Protein AF-A0A0H3D4G1-F1 (afdb_monomer)

Sequence (174 aa):
MNVPGDPAVPSPGERLETLLAILLAGPGRRPAEEIVRQLTDLYGEGLTRIVGTLREHAPALVGAIAADDVVASLLALHDLHPLDAQARVRRALDRIRPQVGAVGYLGIDDGVVRLSLGASRGCSSAARTARATVEAAVRDAAPEVSGVEIVAEAVPALYQIGMGPPGAPEGRAS

Solvent-accessible surface area (backbone atoms only — not comparable to full-atom values): 10405 Å² total; per-residue (Å²): 137,84,78,84,76,71,83,74,78,73,50,75,65,60,50,49,52,54,53,46,55,57,31,58,75,46,92,44,27,67,63,49,55,48,50,51,50,54,50,52,53,56,51,39,57,52,48,51,52,54,51,48,53,31,56,75,77,40,51,70,53,57,59,57,52,51,68,39,68,70,50,28,39,56,27,41,65,58,78,63,40,94,60,55,61,69,59,34,33,50,57,37,51,64,70,43,30,90,81,57,47,57,69,45,84,74,50,74,56,97,45,28,39,34,30,32,43,48,81,68,94,57,62,76,66,57,55,52,50,35,49,52,53,50,50,49,42,38,45,59,45,29,64,73,46,80,45,74,44,75,43,75,56,77,72,76,78,76,80,78,80,73,80,74,79,83,80,80,84,79,88,77,88,132

InterPro domains:
  IPR001075 NIF system FeS cluster assembly, NifU, C-terminal [PF01106] (89-149)
  IPR034904 Fe-S cluster assembly domain superfamily [G3DSA:3.30.300.130] (83-158)
  IPR034904 Fe-S cluster assembly domain superfamily [SSF117916] (80-153)

Mean predicted aligned error: 11.64 Å

pLDDT: mean 82.03, std 16.95, range [34.34, 98.19]

Secondary structure (DSSP, 8-state):
--PPP--PPPPHHHHHHHHHHHHHTSTTHHHHHHHHHHHHHHHHHHHHHHHHHHHHH-HHHHHHHTTSHHHHHHHHHTT--SS-HHHHHHHHHHHHHHHH--EEEEEEETTEEEEEE---SS-HHHHHHHHHHHHHHHHHH-TT--EEEEEE-----------PPPPPPPP---

Foldseek 3Di:
DDDPDDPDDDDPVRVVVVVQVVCCVDPNNVVSVVVVVVVLVVVLVVVVVVLVVCCVPPVVVLVVQCVDLVSVQSCLSSVNRPDDLLVLLVVLCVVCCVPLPDKAFPDADPLETEIEREDDPDDPVSNVVSVVSSQVSSCSSHVSRPYYHYDYPPPPPPPPPDDDDDDDDDDDDD

Structure (mmCIF, N/CA/C/O backbone):
data_AF-A0A0H3D4G1-F1
#
_entry.id   AF-A0A0H3D4G1-F1
#
loop_
_atom_site.group_PDB
_atom_site.id
_atom_site.type_symbol
_atom_site.label_atom_id
_atom_site.label_alt_id
_atom_site.label_comp_id
_atom_site.label_asym_id
_atom_site.label_entity_id
_atom_site.label_seq_id
_atom_site.pdbx_PDB_ins_code
_atom_site.Cartn_x
_atom_site.Cartn_y
_atom_site.Cartn_z
_atom_site.occupancy
_atom_site.B_iso_or_equiv
_atom_site.auth_seq_id
_atom_site.auth_comp_id
_atom_site.auth_asym_id
_atom_site.auth_atom_id
_atom_site.pdbx_PDB_model_num
ATOM 1 N N . MET A 1 1 ? 29.678 21.927 16.656 1.00 34.34 1 MET A N 1
ATOM 2 C CA . MET A 1 1 ? 28.802 21.873 17.844 1.00 34.34 1 MET A CA 1
ATOM 3 C C . MET A 1 1 ? 27.710 20.861 17.561 1.00 34.34 1 MET A C 1
ATOM 5 O O . MET A 1 1 ? 26.913 21.105 16.669 1.00 34.34 1 MET A O 1
ATOM 9 N N . ASN A 1 2 ? 27.741 19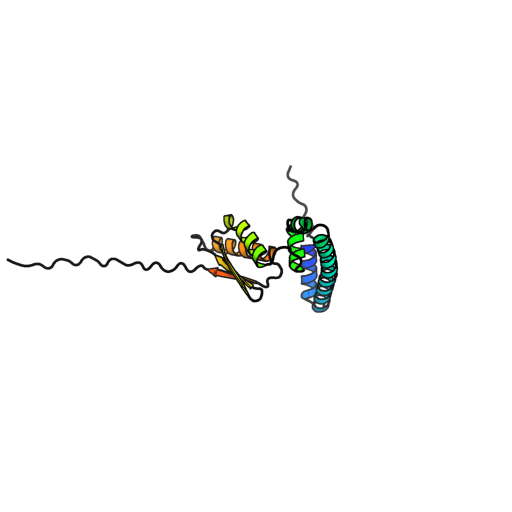.711 18.233 1.00 36.78 2 ASN A N 1
ATOM 10 C CA . ASN A 1 2 ? 26.682 18.705 18.171 1.00 36.78 2 ASN A CA 1
ATOM 11 C C . ASN A 1 2 ? 25.706 19.011 19.310 1.00 36.78 2 ASN A C 1
ATOM 13 O O . ASN A 1 2 ? 26.118 18.967 20.469 1.00 36.78 2 ASN A O 1
ATOM 17 N N . VAL A 1 3 ? 24.467 19.385 18.994 1.00 50.28 3 VAL A N 1
ATOM 18 C CA . VAL A 1 3 ? 23.409 19.496 20.004 1.00 50.28 3 VAL A CA 1
ATOM 19 C C . VAL A 1 3 ? 22.915 18.069 20.267 1.00 50.28 3 VAL A C 1
ATOM 21 O O . VAL A 1 3 ? 22.467 17.425 19.318 1.00 50.28 3 VAL A O 1
ATOM 24 N N . PRO A 1 4 ? 23.040 17.527 21.492 1.00 46.84 4 PRO A N 1
ATOM 25 C CA . PRO A 1 4 ? 22.468 16.226 21.820 1.00 46.84 4 PRO A CA 1
ATOM 26 C C . PRO A 1 4 ? 20.946 16.298 21.639 1.00 46.84 4 PRO A C 1
ATOM 28 O O . PRO A 1 4 ? 20.304 17.203 22.168 1.00 46.84 4 PRO A O 1
ATOM 31 N N . GLY A 1 5 ? 20.404 15.387 20.827 1.00 50.38 5 GLY A N 1
ATOM 32 C CA . GLY A 1 5 ? 18.999 15.375 20.432 1.00 50.38 5 GLY A CA 1
ATOM 33 C C . GLY A 1 5 ? 18.052 15.268 21.626 1.00 50.38 5 GLY A C 1
ATOM 34 O O . GLY A 1 5 ? 18.205 14.393 22.476 1.00 50.38 5 GLY A O 1
ATOM 35 N N . ASP A 1 6 ? 17.076 16.171 21.651 1.00 53.75 6 ASP A N 1
ATOM 36 C CA . ASP A 1 6 ? 15.806 16.066 22.375 1.00 53.75 6 ASP A CA 1
ATOM 37 C C . ASP A 1 6 ? 15.206 14.658 22.149 1.00 53.75 6 ASP A C 1
ATOM 39 O O . ASP A 1 6 ? 15.281 14.181 21.007 1.00 53.75 6 ASP A O 1
ATOM 43 N N . PRO A 1 7 ? 14.672 13.935 23.162 1.00 56.88 7 PRO A N 1
ATOM 44 C CA . PRO A 1 7 ? 13.981 12.667 22.922 1.00 56.88 7 PRO A CA 1
ATOM 45 C C . PRO A 1 7 ? 12.941 12.856 21.814 1.00 56.88 7 PRO A C 1
ATOM 47 O O . PRO A 1 7 ? 11.990 13.620 21.972 1.00 56.88 7 PRO A O 1
ATOM 50 N N . ALA A 1 8 ? 13.162 12.200 20.671 1.00 74.06 8 ALA A N 1
ATOM 51 C CA . ALA A 1 8 ? 12.385 12.427 19.461 1.00 74.06 8 ALA A CA 1
ATOM 52 C C . ALA A 1 8 ? 10.886 12.272 19.753 1.00 74.06 8 ALA A C 1
ATOM 54 O O . ALA A 1 8 ? 10.442 11.230 20.238 1.00 74.06 8 ALA A O 1
ATOM 55 N N . VAL A 1 9 ? 10.107 13.323 19.477 1.00 78.06 9 VAL A N 1
ATOM 56 C CA . VAL A 1 9 ? 8.645 13.258 19.548 1.00 78.06 9 VAL A CA 1
ATOM 57 C C . VAL A 1 9 ? 8.192 12.132 18.613 1.00 78.06 9 VAL A C 1
ATOM 59 O O . VAL A 1 9 ? 8.559 12.171 17.437 1.00 78.06 9 VAL A O 1
ATOM 62 N N . PRO A 1 10 ? 7.412 11.146 19.098 1.00 79.44 10 PRO A N 1
ATOM 63 C CA . PRO A 1 10 ? 6.996 10.022 18.272 1.00 79.44 10 PRO A CA 1
ATOM 64 C C . PRO A 1 10 ? 6.198 10.527 17.076 1.00 79.44 10 PRO A C 1
ATOM 66 O O . PRO A 1 10 ? 5.340 11.412 17.210 1.00 79.44 10 PRO A O 1
ATOM 69 N N . SER A 1 11 ? 6.481 9.944 15.918 1.00 87.19 11 SER A N 1
ATOM 70 C CA . SER A 1 11 ? 5.769 10.215 14.680 1.00 87.19 11 SER A CA 1
ATOM 71 C C . SER A 1 11 ? 4.265 9.939 14.840 1.00 87.19 11 SER A C 1
ATOM 73 O O . SER A 1 11 ? 3.844 9.186 15.730 1.00 87.19 11 SER A O 1
ATOM 75 N N . PRO A 1 12 ? 3.415 10.519 13.972 1.00 86.94 12 PRO A N 1
ATOM 76 C CA . PRO A 1 12 ? 1.988 10.214 13.976 1.00 86.94 12 PRO A CA 1
ATOM 77 C C . PRO A 1 12 ? 1.697 8.707 13.888 1.00 86.94 12 PRO A C 1
ATOM 79 O O . PRO A 1 12 ? 0.789 8.234 14.568 1.00 86.94 12 PRO A O 1
ATOM 82 N N . GLY A 1 13 ? 2.496 7.960 13.113 1.00 86.12 13 GLY A N 1
ATOM 83 C CA . GLY A 1 13 ? 2.387 6.505 12.976 1.00 86.12 13 GLY A CA 1
ATOM 84 C C . GLY A 1 13 ? 2.696 5.765 14.277 1.00 86.12 13 GLY A C 1
ATOM 85 O O . GLY A 1 13 ? 1.852 5.026 14.769 1.00 86.12 13 GLY A O 1
ATOM 86 N N . GLU A 1 14 ? 3.839 6.040 14.908 1.00 88.81 14 GLU A N 1
ATOM 87 C CA . GLU A 1 14 ? 4.225 5.401 16.181 1.00 88.81 14 GLU A CA 1
ATOM 88 C C . GLU A 1 14 ? 3.225 5.701 17.307 1.00 88.81 14 GLU A C 1
ATOM 90 O O . GLU A 1 14 ? 2.899 4.847 18.141 1.00 88.81 14 GLU A O 1
ATOM 95 N N . ARG A 1 15 ? 2.692 6.928 17.329 1.00 91.31 15 ARG A N 1
ATOM 96 C CA . ARG A 1 15 ? 1.640 7.309 18.275 1.00 91.31 15 ARG A CA 1
ATOM 97 C C . ARG A 1 15 ? 0.347 6.536 18.010 1.00 91.31 15 ARG A C 1
ATOM 99 O O . ARG A 1 15 ? -0.281 6.081 18.966 1.00 91.31 15 ARG A O 1
ATOM 106 N N . LEU A 1 16 ? -0.049 6.391 16.745 1.00 91.06 16 LEU A N 1
ATOM 107 C CA . LEU A 1 16 ? -1.225 5.616 16.354 1.00 91.06 16 LEU A CA 1
ATOM 108 C C . LEU A 1 16 ? -1.067 4.143 16.745 1.00 91.06 16 LEU A C 1
ATOM 110 O O . LEU A 1 16 ? -1.963 3.598 17.382 1.00 91.06 16 LEU A O 1
ATOM 114 N N . GLU A 1 17 ? 0.074 3.526 16.442 1.00 90.94 17 GLU A N 1
ATOM 115 C CA . GLU A 1 17 ? 0.378 2.139 16.816 1.00 90.94 17 GLU A CA 1
ATOM 116 C C . GLU A 1 17 ? 0.284 1.921 18.327 1.00 90.94 17 GLU A C 1
ATOM 118 O O . GLU A 1 17 ? -0.340 0.962 18.779 1.00 90.94 17 GLU A O 1
ATOM 123 N N . THR A 1 18 ? 0.830 2.847 19.119 1.00 93.31 18 THR A N 1
ATOM 124 C CA . THR A 1 18 ? 0.759 2.790 20.586 1.00 93.31 18 THR A CA 1
ATOM 125 C C . THR A 1 18 ? -0.690 2.823 21.078 1.00 93.31 18 THR A C 1
ATOM 127 O O . THR A 1 18 ? -1.088 2.015 21.919 1.00 93.31 18 THR A O 1
ATOM 130 N N . LEU A 1 19 ? -1.506 3.741 20.549 1.00 93.19 19 LEU A N 1
ATOM 131 C CA . LEU A 1 19 ? -2.919 3.856 20.921 1.00 93.19 19 LEU A CA 1
ATOM 132 C C . LEU A 1 19 ? -3.718 2.623 20.493 1.00 93.19 19 LEU A C 1
ATOM 134 O O . LEU A 1 19 ? -4.532 2.120 21.269 1.00 93.19 19 LEU A O 1
ATOM 138 N N . LEU A 1 20 ? -3.460 2.108 19.291 1.00 92.75 20 LEU A N 1
ATOM 139 C CA . LEU A 1 20 ? -4.079 0.881 18.804 1.00 92.75 20 LEU A CA 1
ATOM 140 C C . LEU A 1 20 ? -3.698 -0.307 19.685 1.00 92.75 20 LEU A C 1
ATOM 142 O O . LEU A 1 20 ? -4.587 -1.031 20.115 1.00 92.75 20 LEU A O 1
ATOM 146 N N . ALA A 1 21 ? -2.424 -0.474 20.043 1.00 93.31 21 ALA A N 1
ATOM 147 C CA . ALA A 1 21 ? -1.983 -1.554 20.923 1.00 93.31 21 ALA A CA 1
ATOM 148 C C . ALA A 1 21 ? -2.718 -1.533 22.276 1.00 93.31 21 ALA A C 1
ATOM 150 O O . ALA A 1 21 ? -3.180 -2.574 22.747 1.00 93.31 21 ALA A O 1
ATOM 151 N N . ILE A 1 22 ? -2.896 -0.346 22.867 1.00 93.94 22 ILE A N 1
ATOM 152 C CA . ILE A 1 22 ? -3.656 -0.168 24.113 1.00 93.94 22 ILE A CA 1
ATOM 153 C C . ILE A 1 22 ? -5.124 -0.576 23.927 1.00 93.94 22 ILE A C 1
ATOM 155 O O . ILE A 1 22 ? -5.672 -1.314 24.747 1.00 93.94 22 ILE A O 1
ATOM 159 N N . LEU A 1 23 ? -5.772 -0.110 22.856 1.00 93.56 23 LEU A N 1
ATOM 160 C CA . LEU A 1 23 ? -7.184 -0.397 22.595 1.00 93.56 23 LEU A CA 1
ATOM 161 C C . LEU A 1 23 ? -7.428 -1.881 22.296 1.00 93.56 23 LEU A C 1
ATOM 163 O O . LEU A 1 23 ? -8.392 -2.459 22.804 1.00 93.56 23 LEU A O 1
ATOM 167 N N . LEU A 1 24 ? -6.547 -2.500 21.507 1.00 92.12 24 LEU A N 1
ATOM 168 C CA . LEU A 1 24 ? -6.635 -3.899 21.088 1.00 92.12 24 LEU A CA 1
ATOM 169 C C . LEU A 1 24 ? -6.388 -4.880 22.243 1.00 92.12 24 LEU A C 1
ATOM 171 O O . LEU A 1 24 ? -6.915 -5.991 22.212 1.00 92.12 24 LEU A O 1
ATOM 175 N N . ALA A 1 25 ? -5.646 -4.474 23.278 1.00 94.31 25 ALA A N 1
ATOM 176 C CA . ALA A 1 25 ? -5.408 -5.279 24.478 1.00 94.31 25 ALA A CA 1
ATOM 177 C C . ALA A 1 25 ? -6.603 -5.321 25.455 1.00 94.31 25 ALA A C 1
ATOM 179 O O . ALA A 1 25 ? -6.572 -6.066 26.435 1.00 94.31 25 ALA A O 1
ATOM 180 N N . GLY A 1 26 ? -7.648 -4.521 25.221 1.00 91.69 26 GLY A N 1
ATOM 181 C CA . GLY A 1 26 ? -8.749 -4.326 26.163 1.00 91.69 26 GLY A CA 1
ATOM 182 C C . GLY A 1 26 ? -10.147 -4.433 25.541 1.00 91.69 26 GLY A C 1
ATOM 183 O O . GLY A 1 26 ? -10.319 -4.876 24.404 1.00 91.69 26 GLY A O 1
ATOM 184 N N . PRO A 1 27 ? -11.194 -3.993 26.267 1.00 92.31 27 PRO A N 1
ATOM 185 C CA . PRO A 1 27 ? -12.578 -4.031 25.780 1.00 92.31 27 PRO A CA 1
ATOM 186 C C . PRO A 1 27 ? -12.820 -3.119 24.562 1.00 92.31 27 PRO A C 1
ATOM 188 O O . PRO A 1 27 ? -13.826 -3.271 23.871 1.00 92.31 27 PRO A O 1
ATOM 191 N N . GLY A 1 28 ? -11.891 -2.196 24.283 1.00 92.19 28 GLY A N 1
ATOM 192 C CA . GLY A 1 28 ? -11.910 -1.296 23.130 1.00 92.19 28 GLY A CA 1
ATOM 193 C C . GLY A 1 28 ? -11.536 -1.949 21.797 1.00 92.19 28 GLY A C 1
ATOM 194 O O . GLY 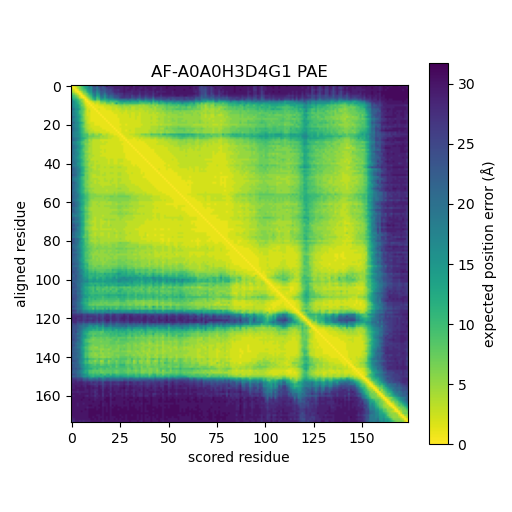A 1 28 ? -11.651 -1.281 20.774 1.00 92.19 28 GLY A O 1
ATOM 195 N N . ARG A 1 29 ? -11.148 -3.235 21.777 1.00 93.88 29 ARG A N 1
ATOM 196 C CA . ARG A 1 29 ? -10.686 -3.927 20.564 1.00 93.88 29 ARG A CA 1
ATOM 197 C C . ARG A 1 29 ? -11.672 -3.829 19.399 1.00 93.88 29 ARG A C 1
ATOM 199 O O . ARG A 1 29 ? -11.311 -3.337 18.338 1.00 93.88 29 ARG A O 1
ATOM 206 N N . ARG A 1 30 ? -12.921 -4.266 19.604 1.00 94.56 30 ARG A N 1
ATOM 207 C CA . ARG A 1 30 ? -13.941 -4.279 18.536 1.00 94.56 30 ARG A CA 1
ATOM 208 C C . ARG A 1 30 ? -14.259 -2.869 18.011 1.00 94.56 30 ARG A C 1
ATOM 210 O O . ARG A 1 30 ? -14.223 -2.688 16.800 1.00 94.56 30 ARG A O 1
ATOM 217 N N . PRO A 1 31 ? -14.532 -1.861 18.868 1.00 95.00 31 PRO A N 1
ATOM 218 C CA . PRO A 1 31 ? -14.704 -0.486 18.400 1.00 95.00 31 PRO A CA 1
ATOM 219 C C . PRO A 1 31 ? -13.486 0.074 17.659 1.00 95.00 31 PRO A C 1
ATOM 221 O O . PRO A 1 31 ? -13.661 0.774 16.670 1.00 95.00 31 PRO A O 1
ATOM 224 N N . ALA A 1 32 ? -12.266 -0.225 18.112 1.00 94.31 32 ALA A N 1
ATOM 225 C CA . ALA A 1 32 ? -11.051 0.251 17.456 1.00 94.31 32 ALA A CA 1
ATOM 226 C C . ALA A 1 32 ? -10.887 -0.351 16.054 1.00 94.31 32 ALA A C 1
ATOM 228 O O . ALA A 1 32 ? -10.642 0.390 15.107 1.00 94.31 32 ALA A O 1
ATOM 229 N N . GLU A 1 33 ? -11.084 -1.665 15.911 1.00 93.81 33 GLU A N 1
ATOM 230 C CA . GLU A 1 33 ? -11.077 -2.347 14.609 1.00 93.81 33 GLU A CA 1
ATOM 231 C C . GLU A 1 33 ? -12.146 -1.764 13.668 1.00 93.81 33 GLU A C 1
ATOM 233 O O . GLU A 1 33 ? -11.855 -1.489 12.505 1.00 93.81 33 GLU A O 1
ATOM 238 N N .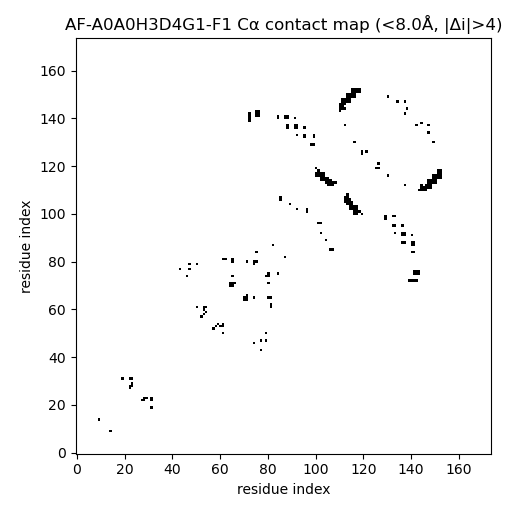 GLU A 1 34 ? -13.358 -1.503 14.176 1.00 95.88 34 GLU A N 1
ATOM 239 C CA . GLU A 1 34 ? -14.428 -0.873 13.395 1.00 95.88 34 GLU A CA 1
ATOM 240 C C . GLU A 1 34 ? -14.046 0.534 12.928 1.00 95.88 34 GLU A C 1
ATOM 242 O O . GLU A 1 34 ? -14.201 0.853 11.755 1.00 95.88 34 GLU A O 1
ATOM 247 N N . ILE A 1 35 ? -13.523 1.375 13.825 1.00 95.25 35 ILE A N 1
ATOM 248 C CA . ILE A 1 35 ? -13.120 2.746 13.492 1.00 95.25 35 ILE A CA 1
ATOM 249 C C . ILE A 1 35 ? -12.025 2.742 12.428 1.00 95.25 35 ILE A C 1
ATOM 251 O O . ILE A 1 35 ? -12.118 3.505 11.470 1.00 95.25 35 ILE A O 1
ATOM 255 N N . VAL A 1 36 ? -11.006 1.888 12.573 1.00 93.50 36 VAL A N 1
ATOM 256 C CA . VAL A 1 36 ? -9.931 1.775 11.579 1.00 93.50 36 VAL A CA 1
ATOM 257 C C . VAL A 1 36 ? -10.509 1.374 10.228 1.00 93.50 36 VAL A C 1
ATOM 259 O O . VAL A 1 36 ? -10.220 2.042 9.241 1.00 93.50 36 VAL A O 1
ATOM 262 N N . ARG A 1 37 ? -11.386 0.363 10.185 1.00 93.38 37 ARG A N 1
ATOM 263 C CA . ARG A 1 37 ? -12.044 -0.055 8.942 1.00 93.38 37 ARG A CA 1
ATOM 264 C C . ARG A 1 37 ? -12.831 1.089 8.299 1.00 93.38 37 ARG A C 1
ATOM 266 O O . ARG A 1 37 ? -12.599 1.391 7.137 1.00 93.38 37 ARG A O 1
ATOM 273 N N . GLN A 1 38 ? -13.688 1.772 9.059 1.00 96.88 38 GLN A N 1
ATOM 274 C CA . GLN A 1 38 ? -14.497 2.886 8.547 1.00 96.88 38 GLN A CA 1
ATOM 275 C C . GLN A 1 38 ? -13.637 4.047 8.032 1.00 96.88 38 GLN A C 1
ATOM 277 O O . GLN A 1 38 ? -13.958 4.646 7.009 1.00 96.88 38 GLN A O 1
ATOM 282 N N . LEU A 1 39 ? -12.541 4.376 8.722 1.00 94.56 39 LEU A N 1
ATOM 283 C CA . LEU A 1 39 ? -11.619 5.420 8.276 1.00 94.56 39 LEU A CA 1
ATOM 284 C C . LEU A 1 39 ? -10.897 5.016 6.989 1.00 94.56 39 LEU A C 1
ATOM 286 O O . LEU A 1 39 ? -10.823 5.823 6.064 1.00 94.56 39 LEU A O 1
ATOM 290 N N . THR A 1 40 ? -10.393 3.784 6.913 1.00 92.75 40 THR A N 1
ATOM 291 C CA . THR A 1 40 ? -9.744 3.264 5.705 1.00 92.75 40 THR A CA 1
ATOM 292 C C . THR A 1 40 ? -10.722 3.247 4.530 1.00 92.75 40 THR A C 1
ATOM 294 O O . THR A 1 40 ? -10.374 3.739 3.460 1.00 92.75 40 THR A O 1
ATOM 297 N N . ASP A 1 41 ? -11.960 2.795 4.725 1.00 94.00 41 ASP A N 1
ATOM 298 C CA . ASP A 1 41 ? -12.987 2.792 3.676 1.00 94.00 41 ASP A CA 1
ATOM 299 C C . ASP A 1 41 ? -13.306 4.219 3.199 1.00 94.00 41 ASP A C 1
ATOM 301 O O . ASP A 1 41 ? -13.274 4.501 1.998 1.00 94.00 41 ASP A O 1
ATOM 305 N N . LEU A 1 42 ? -13.529 5.150 4.134 1.00 95.62 42 LEU A N 1
ATOM 306 C CA . LEU A 1 42 ? -13.841 6.549 3.833 1.00 95.62 42 LEU A CA 1
ATOM 307 C C . LEU A 1 42 ? -12.722 7.233 3.035 1.00 95.62 42 LEU A C 1
ATOM 309 O O . LEU A 1 42 ? -12.979 7.897 2.025 1.00 95.62 42 LEU A O 1
ATOM 313 N N . TYR A 1 43 ? -11.470 7.092 3.477 1.00 93.81 43 TYR A N 1
ATOM 314 C CA . TYR A 1 43 ? -10.335 7.686 2.771 1.00 93.81 43 TYR A CA 1
ATOM 315 C C . TYR A 1 43 ? -10.062 6.987 1.438 1.00 93.81 43 TYR A C 1
ATOM 317 O O . TYR A 1 43 ? -9.748 7.669 0.461 1.00 93.81 43 TYR A O 1
ATOM 325 N N . GLY A 1 44 ? -10.253 5.668 1.363 1.00 94.88 44 GLY A N 1
ATOM 326 C CA . GLY A 1 44 ? -10.144 4.899 0.125 1.00 94.88 44 GLY A CA 1
ATOM 327 C C . GLY A 1 44 ? -11.130 5.370 -0.941 1.00 94.88 44 GLY A C 1
ATOM 328 O O . GLY A 1 44 ? -10.762 5.539 -2.106 1.00 94.88 44 GLY A O 1
ATOM 329 N N . GLU A 1 45 ? -12.362 5.685 -0.544 1.00 96.94 45 GLU A N 1
ATOM 330 C CA . GLU A 1 45 ? -13.382 6.239 -1.433 1.00 96.94 45 GLU A CA 1
ATOM 331 C C . GLU A 1 45 ? -12.972 7.613 -1.997 1.00 96.94 45 GLU A C 1
ATOM 333 O O . GLU A 1 45 ? -13.133 7.895 -3.189 1.00 96.94 45 GLU A O 1
ATOM 338 N N . GLY A 1 46 ? -12.402 8.476 -1.150 1.00 97.31 46 GLY A N 1
ATOM 339 C CA . GLY A 1 46 ? -11.870 9.778 -1.557 1.00 97.31 46 GLY A CA 1
ATOM 340 C C . GLY A 1 46 ? -10.676 9.655 -2.507 1.00 97.31 46 GLY A C 1
ATOM 341 O O . GLY A 1 46 ? -10.658 10.277 -3.572 1.00 97.31 46 GLY A O 1
ATOM 342 N N . LEU A 1 47 ? -9.705 8.809 -2.158 1.00 96.69 47 LEU A N 1
ATOM 343 C CA . LEU A 1 47 ? -8.516 8.545 -2.970 1.00 96.69 47 LEU A CA 1
ATOM 344 C C . LEU A 1 47 ? -8.878 7.963 -4.334 1.00 96.69 47 LEU A C 1
ATOM 346 O O . LEU A 1 47 ? -8.328 8.400 -5.343 1.00 96.69 47 LEU A O 1
ATOM 350 N N . THR A 1 48 ? -9.845 7.045 -4.385 1.00 97.44 48 THR A N 1
ATOM 351 C CA . THR A 1 48 ? -10.327 6.448 -5.637 1.00 97.44 48 THR A CA 1
ATOM 352 C C . THR A 1 48 ? -10.818 7.520 -6.601 1.00 97.44 48 THR A C 1
ATOM 354 O O . THR A 1 48 ? -10.451 7.509 -7.776 1.00 97.44 48 THR A O 1
ATOM 357 N N . ARG A 1 49 ? -11.590 8.496 -6.109 1.00 98.00 49 ARG A N 1
ATOM 358 C CA . ARG A 1 49 ? -12.067 9.618 -6.930 1.00 98.00 49 ARG A CA 1
ATOM 359 C C . ARG A 1 49 ? -10.932 10.526 -7.384 1.00 98.00 49 ARG A C 1
ATOM 361 O O . ARG A 1 49 ? -10.880 10.874 -8.557 1.00 98.00 49 ARG A O 1
ATOM 368 N N . ILE A 1 50 ? -10.013 10.885 -6.484 1.00 97.44 50 ILE A N 1
ATOM 369 C CA . ILE A 1 50 ? -8.855 11.730 -6.818 1.00 97.44 50 ILE A CA 1
ATOM 370 C C . ILE A 1 50 ? -8.017 11.069 -7.917 1.00 97.44 50 ILE A C 1
ATOM 372 O O . ILE A 1 50 ? -7.716 11.695 -8.933 1.00 97.44 50 ILE A O 1
ATOM 376 N N . VAL A 1 51 ? -7.669 9.794 -7.738 1.00 97.38 51 VAL A N 1
ATOM 377 C CA . VAL A 1 51 ? -6.873 9.030 -8.703 1.00 97.38 51 VAL A CA 1
ATOM 378 C C . VAL A 1 51 ? -7.641 8.819 -10.005 1.00 97.38 51 VAL A C 1
ATOM 380 O O . VAL A 1 51 ? -7.033 8.912 -11.065 1.00 97.38 51 VAL A O 1
ATOM 383 N N . GLY A 1 52 ? -8.956 8.590 -9.954 1.00 97.38 52 GLY A N 1
ATOM 384 C CA . GLY A 1 52 ? -9.820 8.533 -11.136 1.00 97.38 52 GLY A CA 1
ATOM 385 C C . GLY A 1 52 ? -9.719 9.805 -11.977 1.00 97.38 52 GLY A C 1
ATOM 386 O O . GLY A 1 52 ? -9.317 9.742 -13.137 1.00 97.38 52 GLY A O 1
ATOM 387 N N . THR A 1 53 ? -9.933 10.967 -11.358 1.00 98.19 53 THR A N 1
ATOM 388 C CA . THR A 1 53 ? -9.786 12.279 -12.008 1.00 98.19 53 THR A CA 1
ATOM 389 C C . THR A 1 53 ? -8.380 12.482 -12.586 1.00 98.19 53 THR A C 1
ATOM 391 O O . THR A 1 53 ? -8.227 12.986 -13.699 1.00 98.19 53 THR A O 1
ATOM 394 N N . LEU A 1 54 ? -7.329 12.075 -11.862 1.00 97.50 54 LEU A N 1
ATOM 395 C CA . LEU A 1 54 ? -5.951 12.157 -12.361 1.00 97.50 54 LEU A CA 1
ATOM 396 C C . LEU A 1 54 ? -5.712 11.227 -13.553 1.00 97.50 54 LEU A C 1
ATOM 398 O O . LEU A 1 54 ? -5.060 11.634 -14.509 1.00 97.50 54 LEU A O 1
ATOM 402 N N . ARG A 1 55 ? -6.233 9.998 -13.530 1.00 96.19 55 ARG A N 1
ATOM 403 C CA . ARG A 1 55 ? -6.124 9.057 -14.655 1.00 96.19 55 ARG A CA 1
ATOM 404 C C . ARG A 1 55 ? -6.811 9.607 -15.905 1.00 96.19 55 ARG A C 1
ATOM 406 O O . ARG A 1 55 ? -6.273 9.446 -16.995 1.00 96.19 55 ARG A O 1
ATOM 413 N N . GLU A 1 56 ? -7.948 10.277 -15.739 1.00 97.75 56 GLU A N 1
ATOM 414 C CA . GLU A 1 56 ? -8.718 10.869 -16.837 1.00 97.75 56 GLU A CA 1
ATOM 415 C C . GLU A 1 56 ? -8.046 12.110 -17.436 1.00 97.75 56 GLU A C 1
ATOM 417 O O . GLU A 1 56 ? -7.959 12.239 -18.656 1.00 97.75 56 GLU A O 1
ATOM 422 N N . HIS A 1 57 ? -7.549 13.023 -16.597 1.00 98.12 57 HIS A N 1
ATOM 423 C CA . HIS A 1 57 ? -7.101 14.342 -17.055 1.00 98.12 57 HIS A CA 1
ATOM 424 C C . HIS A 1 57 ? -5.580 14.535 -17.083 1.00 98.12 57 HIS A C 1
ATOM 426 O O . HIS A 1 57 ? -5.088 15.405 -17.801 1.00 98.12 57 HIS A O 1
ATOM 432 N N . ALA A 1 58 ? -4.819 13.759 -16.310 1.00 97.00 58 ALA A N 1
ATOM 433 C CA . ALA A 1 58 ? -3.373 13.918 -16.157 1.00 97.00 58 ALA A CA 1
ATOM 434 C C . ALA A 1 58 ? -2.667 12.580 -15.831 1.00 97.00 58 ALA A C 1
ATOM 436 O O . ALA A 1 58 ? -1.998 12.469 -14.799 1.00 97.00 58 ALA A O 1
ATOM 437 N N . PRO A 1 59 ? -2.761 11.551 -16.699 1.00 94.62 59 PRO A N 1
ATOM 438 C CA . PRO A 1 59 ? -2.302 10.192 -16.388 1.00 94.62 59 PRO A CA 1
ATOM 439 C C . PRO A 1 59 ? -0.812 10.106 -16.025 1.00 94.62 59 PRO A C 1
ATOM 441 O O . PRO A 1 59 ? -0.418 9.276 -15.207 1.00 94.62 59 PRO A O 1
ATOM 444 N N . ALA A 1 60 ? 0.022 10.999 -16.568 1.00 94.06 60 ALA A N 1
ATOM 445 C CA . ALA A 1 60 ? 1.441 11.081 -16.225 1.00 94.06 60 ALA A CA 1
ATOM 446 C C . ALA A 1 60 ? 1.689 11.420 -14.740 1.00 94.06 60 ALA A C 1
ATOM 448 O O . ALA A 1 60 ? 2.675 10.960 -14.163 1.00 94.06 60 ALA A O 1
ATOM 449 N N . LEU A 1 61 ? 0.790 12.178 -14.096 1.00 96.25 61 LEU A N 1
ATOM 450 C CA . LEU A 1 61 ? 0.928 12.540 -12.684 1.00 96.25 61 LEU A CA 1
ATOM 451 C C . LEU A 1 61 ? 0.704 11.352 -11.751 1.00 96.25 61 LEU A C 1
ATOM 453 O O . LEU A 1 61 ? 1.299 11.328 -10.681 1.00 96.25 61 LEU A O 1
ATOM 457 N N . VAL A 1 62 ? -0.074 10.343 -12.154 1.00 95.75 62 VAL A N 1
ATOM 458 C CA . VAL A 1 62 ? -0.288 9.133 -11.341 1.00 95.75 62 VAL A CA 1
ATOM 459 C C . VAL A 1 62 ? 1.037 8.403 -11.107 1.00 95.75 62 VAL A C 1
ATOM 461 O O . VAL A 1 62 ? 1.339 8.000 -9.988 1.00 95.75 62 VAL A O 1
ATOM 464 N N . GLY A 1 63 ? 1.864 8.285 -12.150 1.00 94.00 63 GLY A N 1
ATOM 465 C CA . GLY A 1 63 ? 3.208 7.720 -12.025 1.00 94.00 63 GLY A CA 1
ATOM 466 C C . GLY A 1 63 ? 4.153 8.602 -11.206 1.00 94.00 63 GLY A C 1
ATOM 467 O O . GLY A 1 63 ? 4.984 8.077 -10.472 1.00 94.00 63 GLY A O 1
ATOM 468 N N . ALA A 1 64 ? 4.010 9.928 -11.303 1.00 95.62 64 ALA A N 1
ATOM 469 C CA . ALA A 1 64 ? 4.833 10.874 -10.554 1.00 95.62 64 ALA A CA 1
ATOM 470 C C . ALA A 1 64 ? 4.538 10.843 -9.046 1.00 95.62 64 ALA A C 1
ATOM 472 O O . ALA A 1 64 ? 5.473 10.805 -8.254 1.00 95.62 64 ALA A O 1
ATOM 473 N N . ILE A 1 65 ? 3.263 10.803 -8.638 1.00 95.56 65 ILE A N 1
ATOM 474 C CA . ILE A 1 65 ? 2.902 10.699 -7.215 1.00 95.56 65 ILE A CA 1
ATOM 475 C C . ILE A 1 65 ? 3.250 9.321 -6.645 1.00 95.56 65 ILE A C 1
ATOM 477 O O . ILE A 1 65 ? 3.676 9.228 -5.504 1.00 95.56 65 ILE A O 1
ATOM 481 N N . ALA A 1 66 ? 3.156 8.259 -7.452 1.00 94.56 66 ALA A N 1
ATOM 482 C CA . ALA A 1 66 ? 3.566 6.911 -7.056 1.00 94.56 66 ALA A CA 1
ATOM 483 C C . ALA A 1 66 ? 5.097 6.728 -6.992 1.00 94.56 66 ALA A C 1
ATOM 485 O O . ALA A 1 66 ? 5.571 5.631 -6.703 1.00 94.56 66 ALA A O 1
ATOM 486 N N . ALA A 1 67 ? 5.884 7.764 -7.302 1.00 91.38 67 ALA A N 1
ATOM 487 C CA . ALA A 1 67 ? 7.328 7.755 -7.088 1.00 91.38 67 ALA A CA 1
ATOM 488 C C . ALA A 1 67 ? 7.718 8.129 -5.646 1.00 91.38 67 ALA A C 1
ATOM 490 O O . ALA A 1 67 ? 8.853 7.865 -5.257 1.00 91.38 67 ALA A O 1
ATOM 491 N N . ASP A 1 68 ? 6.807 8.734 -4.878 1.00 92.25 68 ASP A N 1
ATOM 492 C CA . ASP A 1 68 ? 6.968 8.946 -3.440 1.00 92.25 68 ASP A CA 1
ATOM 493 C C . ASP A 1 68 ? 6.573 7.665 -2.694 1.00 92.25 68 ASP A C 1
ATOM 495 O O . ASP A 1 68 ? 5.472 7.154 -2.895 1.00 92.25 68 ASP A O 1
ATOM 499 N N . ASP A 1 69 ? 7.461 7.130 -1.853 1.00 85.31 69 ASP A N 1
ATOM 500 C CA . ASP A 1 69 ? 7.250 5.828 -1.209 1.00 85.31 69 ASP A CA 1
ATOM 501 C C . ASP A 1 69 ? 6.053 5.838 -0.233 1.00 85.31 69 ASP A C 1
ATOM 503 O O . ASP A 1 69 ? 5.331 4.847 -0.141 1.00 85.31 69 ASP A O 1
ATOM 507 N N . VAL A 1 70 ? 5.777 6.956 0.453 1.00 86.94 70 VAL A N 1
ATOM 508 C CA . VAL A 1 70 ? 4.630 7.059 1.376 1.00 86.94 70 VAL A CA 1
ATOM 509 C C . VAL A 1 70 ? 3.324 7.054 0.588 1.00 86.94 70 VAL A C 1
ATOM 511 O O . VAL A 1 70 ? 2.380 6.339 0.935 1.00 86.94 70 VAL A O 1
ATOM 514 N N . VAL A 1 71 ? 3.271 7.826 -0.499 1.00 93.38 71 VAL A N 1
ATOM 515 C CA . VAL A 1 71 ? 2.099 7.862 -1.381 1.00 93.38 71 VAL A CA 1
ATOM 516 C C . VAL A 1 71 ? 1.919 6.525 -2.096 1.00 93.38 71 VAL A C 1
ATOM 518 O O . VAL A 1 71 ? 0.796 6.035 -2.189 1.00 93.38 71 VAL A O 1
ATOM 521 N N . ALA A 1 72 ? 3.000 5.899 -2.564 1.00 91.75 72 ALA A N 1
ATOM 522 C CA . ALA A 1 72 ? 2.955 4.594 -3.212 1.00 91.75 72 ALA A CA 1
ATOM 523 C C . ALA A 1 72 ? 2.347 3.525 -2.292 1.00 91.75 72 ALA A C 1
ATOM 525 O O . ALA A 1 72 ? 1.447 2.803 -2.725 1.00 91.75 72 ALA A O 1
ATOM 526 N N . SER A 1 73 ? 2.765 3.473 -1.024 1.00 88.75 73 SER A N 1
ATOM 527 C CA . SER A 1 73 ? 2.208 2.550 -0.027 1.00 88.75 73 SER A CA 1
ATOM 528 C C . SER A 1 73 ? 0.727 2.808 0.248 1.00 88.75 73 SER A C 1
ATOM 530 O O . SER A 1 73 ? -0.062 1.865 0.300 1.00 88.75 73 SER A O 1
ATOM 532 N N . LEU A 1 74 ? 0.315 4.076 0.354 1.00 91.94 74 LEU A N 1
ATOM 533 C CA . LEU A 1 74 ? -1.095 4.433 0.533 1.00 91.94 74 LEU A CA 1
ATOM 534 C C . LEU A 1 74 ? -1.946 4.027 -0.679 1.00 91.94 74 LEU A C 1
ATOM 536 O O . LEU A 1 74 ? -3.035 3.483 -0.523 1.00 91.94 74 LEU A O 1
ATOM 540 N N . L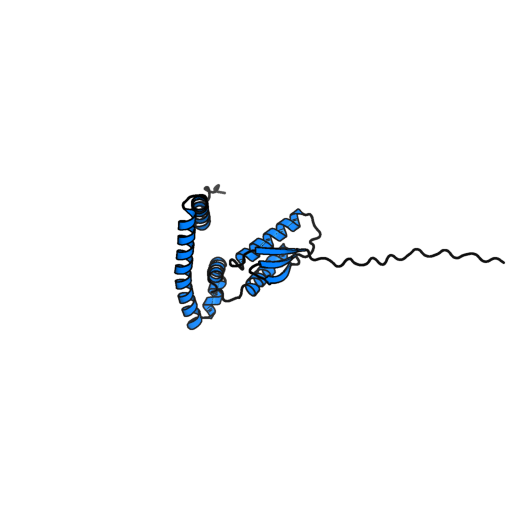EU A 1 75 ? -1.450 4.263 -1.896 1.00 94.56 75 LEU A N 1
ATOM 541 C CA . LEU A 1 75 ? -2.136 3.849 -3.119 1.00 94.56 75 LEU A CA 1
ATOM 542 C C . LEU A 1 75 ? -2.223 2.325 -3.229 1.00 94.56 75 LEU A C 1
ATOM 544 O O . LEU A 1 75 ? -3.240 1.818 -3.693 1.00 94.56 75 LEU A O 1
ATOM 548 N N . ALA A 1 76 ? -1.179 1.600 -2.823 1.00 92.56 76 ALA A N 1
ATOM 549 C CA . ALA A 1 76 ? -1.172 0.142 -2.817 1.00 92.56 76 ALA A CA 1
ATOM 550 C C . ALA A 1 76 ? -2.203 -0.428 -1.834 1.00 92.56 76 ALA A C 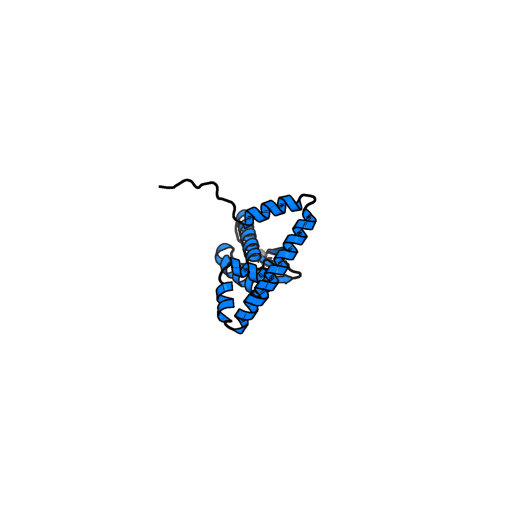1
ATOM 552 O O . ALA A 1 76 ? -2.953 -1.318 -2.214 1.00 92.56 76 ALA A O 1
ATOM 553 N N . LEU A 1 77 ? -2.315 0.147 -0.631 1.00 91.12 77 LEU A N 1
ATOM 554 C CA . LEU A 1 77 ? -3.304 -0.257 0.377 1.00 91.12 77 LEU A CA 1
ATOM 555 C C . LEU A 1 77 ? -4.758 -0.168 -0.124 1.00 91.12 77 LEU A C 1
ATOM 557 O O . LEU A 1 77 ? -5.619 -0.894 0.363 1.00 91.12 77 LEU A O 1
ATOM 561 N N . HIS A 1 78 ? -5.030 0.721 -1.081 1.00 92.31 78 HIS A N 1
ATOM 562 C CA . HIS A 1 78 ? -6.357 0.929 -1.663 1.00 92.31 78 HIS A CA 1
ATOM 563 C C . HIS A 1 78 ? -6.511 0.362 -3.086 1.00 92.31 78 HIS A C 1
ATOM 565 O O . HIS A 1 78 ? -7.459 0.731 -3.773 1.00 92.31 78 HIS A O 1
ATOM 571 N N . ASP A 1 79 ? -5.586 -0.479 -3.566 1.00 90.81 79 ASP A N 1
ATOM 572 C CA . ASP A 1 79 ? -5.595 -1.036 -4.933 1.00 90.81 79 ASP A CA 1
ATOM 573 C C . ASP A 1 79 ? -5.571 0.029 -6.058 1.00 90.81 79 ASP A C 1
ATOM 575 O O . ASP A 1 79 ? -6.006 -0.185 -7.193 1.00 90.81 79 ASP A O 1
ATOM 579 N N . LEU A 1 80 ? -5.030 1.216 -5.766 1.00 95.19 80 LEU A N 1
ATOM 580 C CA . LEU A 1 80 ? -4.955 2.359 -6.687 1.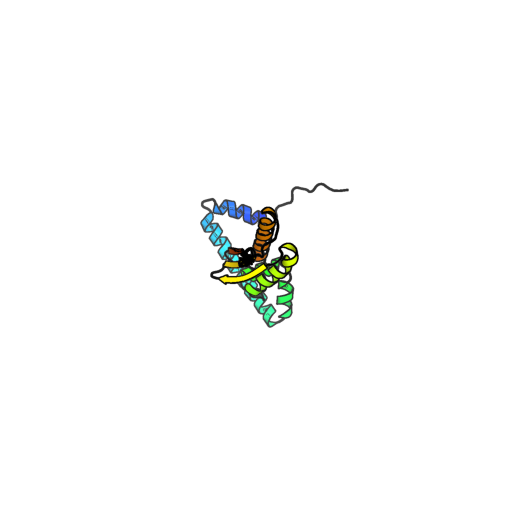00 95.19 80 LEU A CA 1
ATOM 581 C C . LEU A 1 80 ? -3.573 2.543 -7.322 1.00 95.19 80 LEU A C 1
ATOM 583 O O . LEU A 1 80 ? -3.407 3.389 -8.210 1.00 95.19 80 LEU A O 1
ATOM 587 N N . HIS A 1 81 ? -2.578 1.773 -6.886 1.00 94.62 81 HIS A N 1
ATOM 588 C CA . HIS A 1 81 ? -1.218 1.893 -7.392 1.00 94.62 81 HIS A CA 1
ATOM 589 C C . HIS A 1 81 ? -1.146 1.572 -8.905 1.00 94.62 81 HIS A C 1
ATOM 591 O O . HIS A 1 81 ? -1.767 0.614 -9.360 1.00 94.62 81 HIS A O 1
ATOM 597 N N . PRO A 1 82 ? -0.389 2.341 -9.719 1.00 93.31 82 PRO A N 1
ATOM 598 C CA . PRO A 1 82 ? -0.322 2.131 -11.174 1.00 93.31 82 PRO A CA 1
ATOM 599 C C . PRO A 1 82 ? 0.347 0.812 -11.597 1.00 93.31 82 PRO A C 1
ATOM 601 O O . PRO A 1 82 ? 0.106 0.316 -12.692 1.00 93.31 82 PRO A O 1
ATOM 604 N N . LEU A 1 83 ? 1.218 0.271 -10.748 1.00 92.75 83 LEU A N 1
ATOM 605 C CA . LEU A 1 83 ? 1.829 -1.055 -10.895 1.00 92.75 83 LEU A CA 1
ATOM 606 C C . LEU A 1 83 ? 1.111 -2.076 -10.014 1.00 92.75 83 LEU A C 1
ATOM 608 O O . LEU A 1 83 ? 0.831 -1.754 -8.858 1.00 92.75 83 LEU A O 1
ATOM 612 N N . ASP A 1 84 ? 0.928 -3.297 -10.517 1.00 91.44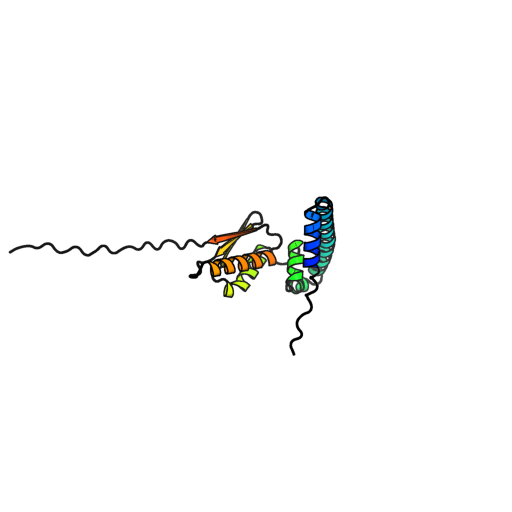 84 ASP A N 1
ATOM 613 C CA . ASP A 1 84 ? 0.442 -4.439 -9.736 1.00 91.44 84 ASP A CA 1
ATOM 614 C C . ASP A 1 84 ? 1.437 -4.879 -8.640 1.00 91.44 84 ASP A C 1
ATOM 616 O O . ASP A 1 84 ? 2.608 -4.479 -8.630 1.00 91.44 84 ASP A O 1
ATOM 620 N N . ALA A 1 85 ? 0.966 -5.696 -7.692 1.00 89.44 85 ALA A N 1
ATOM 621 C CA . ALA A 1 85 ? 1.765 -6.150 -6.551 1.00 89.44 85 ALA A CA 1
ATOM 622 C C . ALA A 1 85 ? 3.052 -6.866 -6.988 1.00 89.44 85 ALA A C 1
ATOM 624 O O . ALA A 1 85 ? 4.132 -6.607 -6.456 1.00 89.44 85 ALA A O 1
ATOM 625 N N . GLN A 1 86 ? 2.966 -7.721 -8.010 1.00 90.56 86 GLN A N 1
ATOM 626 C CA . GLN A 1 86 ? 4.111 -8.459 -8.539 1.00 90.56 86 GLN A CA 1
ATOM 627 C C . GLN A 1 86 ? 5.194 -7.518 -9.091 1.00 90.56 86 GLN A C 1
ATOM 629 O O . GLN A 1 86 ? 6.381 -7.693 -8.802 1.00 90.56 86 GLN A O 1
ATOM 634 N N . ALA A 1 87 ? 4.812 -6.517 -9.880 1.00 92.12 87 ALA A N 1
ATOM 635 C CA . ALA A 1 87 ? 5.715 -5.529 -10.451 1.00 92.12 87 ALA A CA 1
ATOM 636 C C . ALA A 1 87 ? 6.342 -4.649 -9.363 1.00 92.12 87 ALA A C 1
ATOM 638 O O . ALA A 1 87 ? 7.541 -4.358 -9.434 1.00 92.12 87 ALA A O 1
ATOM 639 N N . ARG A 1 88 ? 5.575 -4.269 -8.331 1.00 92.44 88 ARG A N 1
ATOM 640 C CA . ARG A 1 88 ? 6.103 -3.523 -7.178 1.00 92.44 88 ARG A CA 1
ATOM 641 C C . ARG A 1 88 ? 7.133 -4.329 -6.399 1.00 92.44 88 ARG A C 1
ATOM 643 O O . ARG A 1 88 ? 8.237 -3.829 -6.181 1.00 92.44 88 ARG A O 1
ATOM 650 N N . VAL A 1 89 ? 6.816 -5.581 -6.061 1.00 91.62 89 VAL A N 1
ATOM 651 C CA . VAL A 1 89 ? 7.737 -6.491 -5.365 1.00 91.62 89 VAL A CA 1
ATOM 652 C C . VAL A 1 89 ? 9.015 -6.667 -6.176 1.00 91.62 89 VAL A C 1
ATOM 654 O O . VAL A 1 89 ? 10.101 -6.439 -5.654 1.00 91.62 89 VAL A O 1
ATOM 657 N N . ARG A 1 90 ? 8.918 -6.986 -7.472 1.00 91.25 90 ARG A N 1
ATOM 658 C CA . ARG A 1 90 ? 10.097 -7.122 -8.346 1.00 91.25 90 ARG A CA 1
ATOM 659 C C . ARG A 1 90 ? 10.977 -5.874 -8.334 1.00 91.25 90 ARG A C 1
ATOM 661 O O . ARG A 1 90 ? 12.177 -5.979 -8.100 1.00 91.25 90 ARG A O 1
ATOM 668 N N . ARG A 1 91 ? 10.378 -4.690 -8.487 1.00 90.12 91 ARG A N 1
ATOM 669 C CA . ARG A 1 91 ? 11.106 -3.415 -8.449 1.00 90.12 91 ARG A CA 1
ATOM 670 C C . ARG A 1 91 ? 11.770 -3.155 -7.093 1.00 90.12 91 ARG A C 1
ATOM 672 O O . ARG A 1 91 ? 12.812 -2.505 -7.047 1.00 90.12 91 ARG A O 1
ATOM 679 N N . ALA A 1 92 ? 11.170 -3.592 -5.989 1.00 90.00 92 ALA A N 1
ATOM 680 C CA . ALA A 1 92 ? 11.777 -3.487 -4.664 1.00 90.00 92 ALA A CA 1
ATOM 681 C C . ALA A 1 92 ? 12.962 -4.452 -4.509 1.00 90.00 92 ALA A C 1
ATOM 683 O O . ALA A 1 92 ? 14.031 -4.041 -4.060 1.00 90.00 92 ALA A O 1
ATOM 684 N N . LEU A 1 93 ? 12.817 -5.696 -4.973 1.00 90.12 93 LEU A N 1
ATOM 685 C CA . LEU A 1 93 ? 13.894 -6.689 -4.977 1.00 90.12 93 LEU A CA 1
ATOM 686 C C . LEU A 1 93 ? 15.097 -6.231 -5.812 1.00 90.12 93 LEU A C 1
ATOM 688 O O . LEU A 1 93 ? 16.237 -6.365 -5.371 1.00 90.12 93 LEU A O 1
ATOM 692 N N . ASP A 1 94 ? 14.855 -5.628 -6.977 1.00 89.62 94 ASP A N 1
ATOM 693 C CA . ASP A 1 94 ? 15.914 -5.089 -7.836 1.00 89.62 94 ASP A CA 1
ATOM 694 C C . ASP A 1 94 ? 16.714 -3.971 -7.147 1.00 89.62 94 ASP A C 1
ATOM 696 O O . ASP A 1 94 ? 17.931 -3.892 -7.318 1.00 89.62 94 ASP A O 1
ATOM 700 N N . ARG A 1 95 ? 16.063 -3.144 -6.314 1.00 87.12 95 ARG A N 1
ATOM 701 C CA . ARG A 1 95 ? 16.734 -2.091 -5.531 1.00 87.12 95 ARG A CA 1
ATOM 702 C C . ARG A 1 95 ? 17.652 -2.662 -4.451 1.00 87.12 95 ARG A C 1
ATOM 704 O O . ARG A 1 95 ? 18.728 -2.112 -4.223 1.00 87.12 95 ARG A O 1
ATOM 711 N N . ILE A 1 96 ? 17.249 -3.751 -3.794 1.00 89.12 96 ILE A N 1
ATOM 712 C CA . ILE A 1 96 ? 18.010 -4.337 -2.679 1.00 89.12 96 ILE A CA 1
ATOM 713 C C . ILE A 1 96 ? 19.031 -5.390 -3.119 1.00 89.12 96 ILE A C 1
ATOM 715 O O . ILE A 1 96 ? 19.917 -5.723 -2.333 1.00 89.12 96 ILE A O 1
ATOM 719 N N . ARG A 1 97 ? 18.969 -5.894 -4.363 1.00 85.81 97 ARG A N 1
ATOM 720 C CA . ARG A 1 97 ? 19.915 -6.890 -4.911 1.00 85.81 97 ARG A CA 1
ATOM 721 C C . ARG A 1 97 ? 21.394 -6.624 -4.584 1.00 85.81 97 ARG A C 1
ATOM 723 O O . ARG A 1 97 ? 22.071 -7.576 -4.195 1.00 85.81 97 ARG A O 1
ATOM 730 N N . PRO A 1 98 ? 21.918 -5.383 -4.667 1.00 84.00 98 PRO A N 1
ATOM 731 C CA . PRO A 1 98 ? 23.308 -5.095 -4.301 1.00 84.00 98 PRO A CA 1
ATOM 732 C C . PRO A 1 98 ? 23.658 -5.396 -2.833 1.00 84.00 98 PRO A C 1
ATOM 734 O O . PRO A 1 98 ? 24.818 -5.639 -2.521 1.00 84.00 98 PRO A O 1
ATOM 737 N N . GLN A 1 99 ? 22.671 -5.369 -1.935 1.00 80.12 99 GLN A N 1
ATOM 738 C CA . GLN A 1 99 ? 22.841 -5.536 -0.488 1.00 80.12 99 GLN A CA 1
ATOM 739 C C . GLN A 1 99 ? 22.620 -6.982 -0.030 1.00 80.12 99 GLN A C 1
ATOM 741 O O . GLN A 1 99 ? 23.284 -7.440 0.897 1.00 80.12 99 GLN A O 1
ATOM 746 N N . VAL A 1 100 ? 21.680 -7.694 -0.660 1.00 81.44 100 VAL A N 1
ATOM 747 C CA . VAL A 1 100 ? 21.247 -9.037 -0.224 1.00 81.44 100 VAL A CA 1
ATOM 748 C C . VAL A 1 100 ? 21.737 -10.172 -1.129 1.00 81.44 100 VAL A C 1
ATOM 750 O O . VAL A 1 100 ? 21.621 -11.339 -0.761 1.00 81.44 100 VAL A O 1
ATOM 753 N N . GLY A 1 101 ? 22.331 -9.854 -2.283 1.00 81.50 101 GLY A N 1
ATOM 754 C CA . GLY A 1 101 ? 22.836 -10.837 -3.239 1.00 81.50 101 GLY A CA 1
ATOM 755 C C . GLY A 1 101 ? 21.748 -11.387 -4.164 1.00 81.50 101 GLY A C 1
ATOM 756 O O . GLY A 1 101 ? 20.814 -10.682 -4.549 1.00 81.50 101 GLY A O 1
ATOM 757 N N . ALA A 1 102 ? 21.894 -12.649 -4.578 1.00 80.75 102 ALA A N 1
ATOM 758 C CA . ALA A 1 102 ? 20.949 -13.288 -5.487 1.00 80.75 102 ALA A CA 1
ATOM 759 C C . ALA A 1 102 ? 19.595 -13.500 -4.793 1.00 80.75 102 ALA A C 1
ATOM 761 O O . ALA A 1 102 ? 19.477 -14.323 -3.890 1.00 80.75 102 ALA A O 1
ATOM 762 N N . VAL A 1 103 ? 18.576 -12.761 -5.237 1.00 86.50 103 VAL A N 1
ATOM 763 C CA . VAL A 1 103 ? 17.176 -12.972 -4.850 1.00 86.50 103 VAL A CA 1
ATOM 764 C C . VAL A 1 103 ? 16.356 -13.284 -6.094 1.00 86.50 103 VAL A C 1
ATOM 766 O O . VAL A 1 103 ? 16.444 -12.569 -7.104 1.00 86.50 103 VAL A O 1
ATOM 769 N N . GLY A 1 104 ? 15.582 -14.364 -6.020 1.00 85.06 104 GLY A N 1
ATOM 770 C CA . GLY A 1 104 ? 14.616 -14.777 -7.028 1.00 85.06 104 GLY A CA 1
ATOM 771 C C . GLY A 1 104 ? 13.187 -14.541 -6.550 1.00 85.06 104 GLY A C 1
ATOM 772 O O . GLY A 1 104 ? 12.852 -14.796 -5.398 1.00 85.06 104 GLY A O 1
ATOM 773 N N . TYR A 1 105 ? 12.334 -14.055 -7.447 1.00 89.62 105 TYR A N 1
ATOM 774 C CA . TYR A 1 105 ? 10.894 -13.964 -7.215 1.00 89.62 105 TYR A CA 1
ATOM 77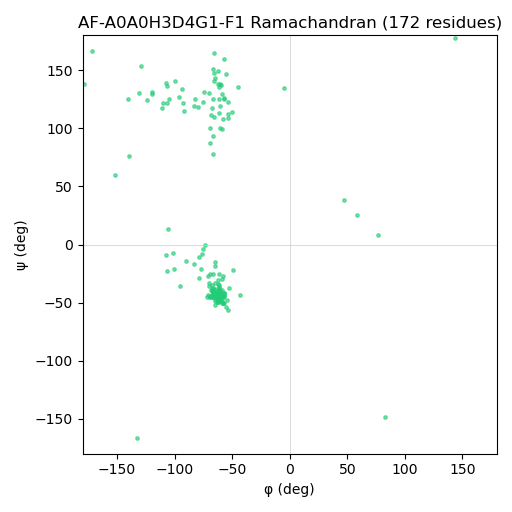5 C C . TYR A 1 105 ? 10.218 -15.225 -7.760 1.00 89.62 105 TYR A C 1
ATOM 777 O O . TYR A 1 105 ? 10.359 -15.509 -8.951 1.00 89.62 105 TYR A O 1
ATOM 785 N N . LEU A 1 106 ? 9.509 -15.969 -6.905 1.00 89.00 106 LEU A N 1
ATOM 786 C CA . LEU A 1 106 ? 8.861 -17.238 -7.265 1.00 89.00 106 LEU A CA 1
ATOM 787 C C . LEU A 1 106 ? 7.356 -17.087 -7.527 1.00 89.00 106 LEU A C 1
ATOM 789 O O . LEU A 1 106 ? 6.782 -17.923 -8.217 1.00 89.00 106 LEU A O 1
ATOM 793 N N . GLY A 1 107 ? 6.725 -16.030 -7.014 1.00 87.69 107 GLY A N 1
ATOM 794 C CA . GLY A 1 107 ? 5.307 -15.744 -7.231 1.00 87.69 107 GLY A CA 1
ATOM 795 C C . GLY A 1 107 ? 4.624 -15.151 -6.003 1.00 87.69 107 GLY A C 1
ATOM 796 O O . GLY A 1 107 ? 5.239 -15.002 -4.946 1.00 87.69 107 GLY A O 1
ATOM 797 N N . ILE A 1 108 ? 3.343 -14.820 -6.157 1.00 89.50 108 ILE A N 1
ATOM 798 C CA . ILE A 1 108 ? 2.420 -14.504 -5.063 1.00 89.50 108 ILE A CA 1
ATOM 799 C C . ILE A 1 108 ? 1.283 -15.519 -5.121 1.00 89.50 108 ILE A C 1
ATOM 801 O O . ILE A 1 108 ? 0.726 -15.741 -6.194 1.00 89.50 108 ILE A O 1
ATOM 805 N N . ASP A 1 109 ? 0.963 -16.126 -3.984 1.00 86.56 109 ASP A N 1
ATOM 806 C CA . ASP A 1 109 ? -0.059 -17.166 -3.850 1.00 86.56 109 ASP A CA 1
ATOM 807 C C . ASP A 1 109 ? -0.818 -16.944 -2.538 1.00 86.56 109 ASP A C 1
ATOM 809 O O . ASP A 1 109 ? -0.184 -16.786 -1.497 1.00 86.56 109 ASP A O 1
ATOM 813 N N . ASP A 1 110 ? -2.149 -16.840 -2.592 1.00 83.62 110 ASP A N 1
ATOM 814 C CA . ASP A 1 110 ? -3.017 -16.547 -1.434 1.00 83.62 110 ASP A CA 1
ATOM 815 C C . ASP A 1 110 ? -2.539 -15.369 -0.554 1.00 83.62 110 ASP A C 1
ATOM 817 O O . ASP A 1 110 ? -2.612 -15.386 0.677 1.00 83.62 110 ASP A O 1
ATOM 821 N N . GLY A 1 111 ? -2.017 -14.318 -1.193 1.00 82.50 111 GLY A N 1
ATOM 822 C CA . GLY A 1 111 ? -1.498 -13.137 -0.501 1.00 82.50 111 GLY A CA 1
ATOM 823 C C . GLY A 1 111 ? -0.120 -13.331 0.137 1.00 82.50 111 GLY A C 1
ATOM 824 O O . GLY A 1 111 ? 0.335 -12.430 0.830 1.00 82.50 111 GLY A O 1
ATOM 825 N N . VAL A 1 112 ? 0.564 -14.452 -0.103 1.00 89.44 112 VAL A N 1
ATOM 826 C CA . VAL A 1 112 ? 1.927 -14.728 0.369 1.00 89.44 112 VAL A CA 1
ATOM 827 C C . VAL A 1 112 ? 2.923 -14.592 -0.781 1.00 89.44 112 VAL A C 1
ATOM 829 O O . VAL A 1 112 ? 2.797 -15.245 -1.817 1.00 89.44 112 VAL A O 1
ATOM 832 N N . VAL A 1 113 ? 3.949 -13.759 -0.600 1.00 90.44 113 VAL A N 1
ATOM 833 C CA . VAL A 1 113 ? 5.044 -13.603 -1.571 1.00 90.44 113 VAL A CA 1
ATOM 834 C C . VAL A 1 113 ? 6.079 -14.702 -1.341 1.00 90.44 113 VAL A C 1
ATOM 836 O O . VAL A 1 113 ? 6.700 -14.749 -0.279 1.00 90.44 113 VAL A O 1
ATOM 839 N N . ARG A 1 114 ? 6.318 -15.549 -2.348 1.00 90.81 114 ARG A N 1
ATOM 840 C CA . ARG A 1 114 ? 7.368 -16.577 -2.318 1.00 90.81 114 ARG A CA 1
ATOM 841 C C . ARG A 1 114 ? 8.631 -16.086 -3.011 1.00 90.81 114 ARG A C 1
ATOM 843 O O . ARG A 1 114 ? 8.595 -15.686 -4.178 1.00 90.81 114 ARG A O 1
ATOM 850 N N . LEU A 1 115 ? 9.760 -16.165 -2.315 1.00 91.25 115 LEU A N 1
ATOM 851 C CA . LEU A 1 115 ? 11.073 -15.739 -2.803 1.00 91.25 115 LEU A CA 1
ATOM 852 C C . LEU A 1 115 ? 12.117 -16.837 -2.611 1.00 91.25 115 LEU A C 1
ATOM 854 O O . LEU A 1 115 ? 12.019 -17.637 -1.685 1.00 91.25 115 LEU A O 1
ATOM 858 N N . SER A 1 116 ? 13.153 -16.835 -3.447 1.00 87.38 116 SER A N 1
ATOM 859 C CA . SER A 1 116 ? 14.382 -17.585 -3.197 1.00 87.38 116 SER A CA 1
ATOM 860 C C . SER A 1 116 ? 15.513 -16.646 -2.796 1.00 87.38 116 SER A C 1
ATOM 862 O O . SER A 1 116 ? 15.706 -15.588 -3.398 1.00 87.38 116 SER A O 1
ATOM 864 N N . LEU A 1 117 ? 16.276 -17.041 -1.779 1.00 83.25 117 LEU A N 1
ATOM 865 C CA . LEU A 1 117 ? 17.554 -16.418 -1.445 1.00 83.25 117 LEU A CA 1
ATOM 866 C C . LEU A 1 117 ? 18.672 -17.372 -1.869 1.00 83.25 117 LEU A C 1
ATOM 868 O O . LEU A 1 117 ? 18.724 -18.522 -1.423 1.00 83.25 117 LEU A O 1
ATOM 872 N N . GLY A 1 118 ? 19.561 -16.888 -2.734 1.00 72.00 118 GLY A N 1
ATOM 873 C CA . GLY A 1 118 ? 20.769 -17.606 -3.109 1.00 72.00 118 GLY A CA 1
ATOM 874 C C . GLY A 1 118 ? 21.683 -17.757 -1.897 1.00 72.00 118 GLY A C 1
ATOM 875 O O . GLY A 1 118 ? 21.778 -16.857 -1.059 1.00 72.00 118 GLY A O 1
ATOM 876 N N . ALA A 1 119 ? 22.356 -18.903 -1.791 1.00 59.88 119 ALA A N 1
ATOM 877 C CA . ALA A 1 119 ? 23.232 -19.204 -0.667 1.00 59.88 119 ALA A CA 1
ATOM 878 C C . ALA A 1 119 ? 24.376 -18.178 -0.579 1.00 59.88 119 ALA A C 1
ATOM 880 O O . ALA A 1 119 ? 25.380 -18.266 -1.292 1.00 59.88 119 ALA A O 1
ATOM 881 N N . SER A 1 120 ? 24.249 -17.202 0.320 1.00 54.69 120 SER A N 1
ATOM 882 C CA . SER A 1 120 ? 25.373 -16.363 0.700 1.00 54.69 120 SER A CA 1
ATOM 883 C C . SER A 1 120 ? 26.363 -17.246 1.458 1.00 54.69 120 SER A C 1
ATOM 885 O O . SER A 1 120 ? 26.060 -17.837 2.494 1.00 54.69 120 SER A O 1
ATOM 887 N N . ARG A 1 121 ? 27.567 -17.400 0.901 1.00 46.47 121 ARG A N 1
ATOM 888 C CA . ARG A 1 121 ? 28.693 -18.068 1.562 1.00 46.47 121 ARG A CA 1
ATOM 889 C C . ARG A 1 121 ? 29.133 -17.217 2.760 1.00 46.47 121 ARG A C 1
ATOM 891 O O . ARG A 1 121 ? 30.100 -16.471 2.661 1.00 46.47 121 ARG A O 1
ATOM 898 N N . GLY A 1 122 ? 28.407 -17.262 3.872 1.00 47.84 122 GLY A N 1
ATOM 899 C CA . GLY A 1 122 ? 28.742 -16.461 5.043 1.00 47.84 122 GLY A CA 1
ATOM 900 C C . GLY A 1 122 ? 27.794 -16.678 6.215 1.00 47.84 122 GLY A C 1
ATOM 901 O O . GLY A 1 122 ? 26.591 -16.785 6.028 1.00 47.84 122 GLY A O 1
ATOM 902 N N . CYS A 1 123 ? 28.393 -16.760 7.407 1.00 53.72 123 CYS A N 1
ATOM 903 C CA . CYS A 1 123 ? 27.831 -16.767 8.763 1.00 53.72 123 CYS A CA 1
ATOM 904 C C . CYS A 1 123 ? 26.307 -16.539 8.896 1.00 53.72 123 CYS A C 1
ATOM 906 O O . CYS A 1 123 ? 25.758 -15.581 8.356 1.00 53.72 123 CYS A O 1
ATOM 908 N N . SER A 1 124 ? 25.637 -17.349 9.724 1.00 65.31 124 SER A N 1
ATOM 909 C CA . SER A 1 124 ? 24.185 -17.310 9.994 1.00 65.31 124 SER A CA 1
ATOM 910 C C . SER A 1 124 ? 23.611 -15.924 10.341 1.00 65.31 124 SER A C 1
ATOM 912 O O . SER A 1 124 ? 22.415 -15.689 10.159 1.00 65.31 124 SER A O 1
ATOM 914 N N . SER A 1 125 ? 24.442 -14.985 10.806 1.00 69.25 125 SER A N 1
ATOM 915 C CA . SER A 1 125 ? 24.073 -13.583 11.020 1.00 69.25 125 SER A CA 1
ATOM 916 C C . SER A 1 125 ? 23.787 -12.821 9.720 1.00 69.25 125 SER A C 1
ATOM 918 O O . SER A 1 125 ? 22.782 -12.120 9.649 1.00 69.25 125 SER A O 1
ATOM 920 N N . ALA A 1 126 ? 24.606 -12.990 8.678 1.00 72.62 126 ALA A N 1
ATOM 921 C CA . ALA A 1 126 ? 24.440 -12.307 7.394 1.00 72.62 126 ALA A CA 1
ATOM 922 C C . ALA A 1 126 ? 23.176 -12.781 6.659 1.00 72.62 126 ALA A C 1
ATOM 924 O O . ALA A 1 126 ? 22.425 -11.966 6.126 1.00 72.62 126 ALA A O 1
ATOM 925 N N . ALA A 1 127 ? 22.890 -14.086 6.706 1.00 75.88 127 ALA A N 1
ATOM 926 C CA . ALA A 1 127 ? 21.666 -14.660 6.148 1.00 75.88 127 ALA A CA 1
ATOM 927 C C . ALA A 1 127 ? 20.399 -14.124 6.842 1.00 75.88 127 ALA A C 1
ATOM 929 O O . ALA A 1 127 ? 19.411 -13.807 6.182 1.00 75.88 127 ALA A O 1
ATOM 930 N N . ARG A 1 128 ? 20.436 -13.960 8.173 1.00 81.81 128 ARG A N 1
ATOM 931 C CA . ARG A 1 128 ? 19.334 -13.355 8.937 1.00 81.81 128 ARG A CA 1
ATOM 932 C C . ARG A 1 128 ? 19.099 -11.894 8.568 1.00 81.81 128 ARG A C 1
ATOM 934 O O . ARG A 1 128 ? 17.948 -11.503 8.403 1.00 81.81 128 ARG A O 1
ATOM 941 N N . THR A 1 129 ? 20.163 -11.102 8.442 1.00 84.19 129 THR A N 1
ATOM 942 C CA . THR A 1 129 ? 20.048 -9.699 8.023 1.00 84.19 129 THR A CA 1
ATOM 943 C C . THR A 1 129 ? 19.490 -9.600 6.607 1.00 84.19 129 THR A C 1
ATOM 945 O O . THR A 1 129 ? 18.545 -8.851 6.396 1.00 84.19 129 THR A O 1
ATOM 948 N N . ALA A 1 130 ? 19.988 -10.406 5.662 1.00 84.12 130 ALA A N 1
ATOM 949 C CA . ALA A 1 130 ? 19.472 -10.429 4.294 1.00 84.12 130 ALA A CA 1
ATOM 950 C C . ALA A 1 130 ? 17.976 -10.778 4.248 1.00 84.12 130 ALA A C 1
ATOM 952 O O . ALA A 1 130 ? 17.206 -10.089 3.584 1.00 84.12 130 ALA A O 1
ATOM 953 N N . ARG A 1 131 ? 17.551 -11.791 5.014 1.00 86.50 131 ARG A N 1
ATOM 954 C CA . ARG A 1 131 ? 16.135 -12.146 5.168 1.00 86.50 131 ARG A CA 1
ATOM 955 C C . ARG A 1 131 ? 15.299 -10.976 5.691 1.00 86.50 131 ARG A C 1
ATOM 957 O O . ARG A 1 131 ? 14.287 -10.656 5.081 1.00 86.50 131 ARG A O 1
ATOM 964 N N . ALA A 1 132 ? 15.726 -10.324 6.771 1.00 88.19 132 ALA A N 1
ATOM 965 C CA . ALA A 1 132 ? 14.996 -9.190 7.340 1.00 88.19 132 ALA A CA 1
ATOM 966 C C . ALA A 1 132 ? 14.891 -8.012 6.354 1.00 88.19 132 ALA A C 1
ATOM 968 O O . ALA A 1 132 ? 13.825 -7.413 6.229 1.00 88.19 132 ALA A O 1
ATOM 969 N N . THR A 1 133 ? 15.966 -7.716 5.615 1.00 89.94 133 THR A N 1
ATOM 970 C CA . THR A 1 133 ? 15.971 -6.678 4.573 1.00 89.94 133 THR A CA 1
ATOM 971 C C . THR A 1 133 ? 14.994 -7.005 3.447 1.00 89.94 133 THR A C 1
ATOM 973 O O . THR A 1 133 ? 14.249 -6.130 3.012 1.00 89.94 133 THR A O 1
ATOM 976 N N . VAL A 1 134 ? 14.967 -8.259 2.985 1.00 90.00 134 VAL A N 1
ATOM 977 C CA . VAL A 1 134 ? 14.020 -8.711 1.956 1.00 90.00 134 VAL A CA 1
ATOM 978 C C . VAL A 1 134 ? 12.579 -8.605 2.457 1.00 90.00 134 VAL A C 1
ATOM 980 O O . VAL A 1 134 ? 11.737 -8.050 1.760 1.00 90.00 134 VAL A O 1
ATOM 983 N N . GLU A 1 135 ? 12.289 -9.086 3.667 1.00 90.75 135 GLU A N 1
ATOM 984 C CA . GLU A 1 135 ? 10.942 -9.025 4.248 1.00 90.75 135 GLU A CA 1
ATOM 985 C C . GLU A 1 135 ? 10.449 -7.586 4.425 1.00 90.75 135 GLU A C 1
ATOM 987 O O . GLU A 1 135 ? 9.294 -7.300 4.120 1.00 90.75 135 GLU A O 1
ATOM 992 N N . ALA A 1 136 ? 11.316 -6.677 4.882 1.00 89.56 136 ALA A N 1
ATOM 993 C CA . ALA A 1 136 ? 10.991 -5.257 4.985 1.00 89.56 136 ALA A CA 1
ATOM 994 C C . ALA A 1 136 ? 10.685 -4.654 3.608 1.00 89.56 136 ALA A C 1
ATOM 996 O O . ALA A 1 136 ? 9.619 -4.079 3.420 1.00 89.56 136 ALA A O 1
ATOM 997 N N . ALA A 1 137 ? 11.554 -4.882 2.618 1.00 89.62 137 ALA A N 1
ATOM 998 C CA . ALA A 1 137 ? 11.362 -4.353 1.271 1.00 89.62 137 ALA A CA 1
ATOM 999 C C . ALA A 1 137 ? 10.074 -4.861 0.603 1.00 89.62 137 ALA A C 1
ATOM 1001 O O . ALA A 1 137 ? 9.426 -4.119 -0.131 1.00 89.62 137 ALA A O 1
ATOM 1002 N N . VAL A 1 138 ? 9.693 -6.120 0.843 1.00 90.69 138 VAL A N 1
ATOM 1003 C CA . VAL A 1 138 ? 8.427 -6.671 0.339 1.00 90.69 138 VAL A CA 1
ATOM 1004 C C . VAL A 1 138 ? 7.234 -6.040 1.047 1.00 90.69 138 VAL A C 1
ATOM 1006 O O . VAL A 1 138 ? 6.290 -5.652 0.366 1.00 90.69 138 VAL A O 1
ATOM 10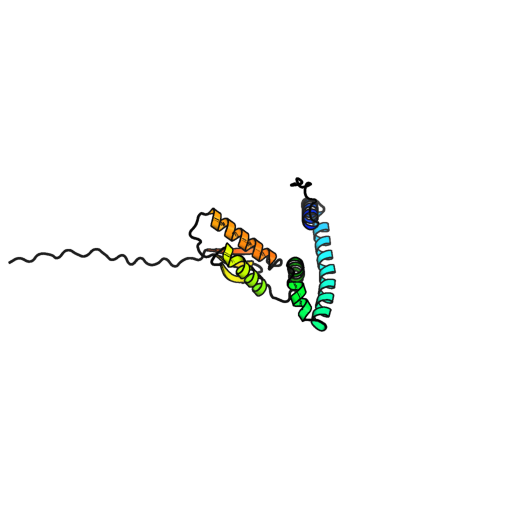09 N N . ARG A 1 139 ? 7.278 -5.910 2.379 1.00 89.31 139 ARG A N 1
ATOM 1010 C CA . ARG A 1 139 ? 6.191 -5.304 3.163 1.00 89.31 139 ARG A CA 1
ATOM 1011 C C . ARG A 1 139 ? 5.946 -3.850 2.764 1.00 89.31 139 ARG A C 1
ATOM 1013 O O . ARG A 1 139 ? 4.797 -3.447 2.641 1.00 89.31 139 ARG A O 1
ATOM 1020 N N . ASP A 1 140 ? 7.015 -3.104 2.510 1.00 87.12 140 ASP A N 1
ATOM 1021 C CA . ASP A 1 140 ? 6.924 -1.718 2.053 1.00 87.12 140 ASP A CA 1
ATOM 1022 C C . ASP A 1 140 ? 6.363 -1.639 0.624 1.00 87.12 140 ASP A C 1
ATOM 1024 O O . ASP A 1 140 ? 5.564 -0.766 0.306 1.00 87.12 140 ASP A O 1
ATOM 1028 N N . ALA A 1 141 ? 6.755 -2.565 -0.257 1.00 87.75 141 ALA A N 1
ATOM 1029 C CA . ALA A 1 141 ? 6.329 -2.554 -1.656 1.00 87.75 141 ALA A CA 1
ATOM 1030 C C . ALA A 1 141 ? 4.912 -3.103 -1.889 1.00 87.75 141 ALA A C 1
ATOM 1032 O O . ALA A 1 141 ? 4.264 -2.733 -2.872 1.00 87.75 141 ALA A O 1
ATOM 1033 N N . ALA A 1 142 ? 4.454 -4.020 -1.043 1.00 89.38 142 ALA A N 1
ATOM 1034 C CA . ALA A 1 142 ? 3.165 -4.690 -1.152 1.00 89.38 142 ALA A CA 1
ATOM 1035 C C . ALA A 1 142 ? 2.524 -4.823 0.243 1.00 89.38 142 ALA A C 1
ATOM 1037 O O . ALA A 1 142 ? 2.555 -5.905 0.832 1.00 89.38 142 ALA A O 1
ATOM 1038 N N . PRO A 1 143 ? 1.971 -3.728 0.796 1.00 85.12 143 PRO A N 1
ATOM 1039 C CA . PRO A 1 143 ? 1.366 -3.724 2.128 1.00 85.12 143 PRO A CA 1
ATOM 1040 C C . PRO A 1 143 ? 0.121 -4.616 2.242 1.00 85.12 143 PRO A C 1
ATOM 1042 O O . PRO A 1 143 ? -0.265 -4.980 3.349 1.00 85.12 143 PRO A O 1
ATOM 1045 N N . GLU A 1 144 ? -0.505 -4.986 1.124 1.00 84.94 144 GLU A N 1
ATOM 1046 C CA . GLU A 1 144 ? -1.663 -5.883 1.095 1.00 84.94 144 GLU A CA 1
ATOM 1047 C C . GLU A 1 144 ? -1.305 -7.377 1.247 1.00 84.94 144 GLU A C 1
ATOM 1049 O O . GLU A 1 144 ? -2.184 -8.220 1.425 1.00 84.94 144 GLU A O 1
ATOM 1054 N N . VAL A 1 145 ? -0.017 -7.724 1.161 1.00 87.38 145 VAL A N 1
ATOM 1055 C CA . VAL A 1 145 ? 0.483 -9.100 1.284 1.00 87.38 145 VAL A CA 1
ATOM 1056 C C . VAL A 1 145 ? 0.432 -9.542 2.749 1.00 87.38 145 VAL A C 1
ATOM 1058 O O . VAL A 1 145 ? 0.928 -8.861 3.644 1.00 87.38 145 VAL A O 1
ATOM 1061 N N . SER A 1 146 ? -0.126 -10.725 3.003 1.00 84.94 146 SER A N 1
ATOM 1062 C CA . SER A 1 146 ? -0.293 -11.289 4.349 1.00 84.94 146 SER A CA 1
ATOM 1063 C C . SER A 1 146 ? 0.999 -11.875 4.925 1.00 84.94 146 SER A C 1
ATOM 1065 O O . SER A 1 146 ? 1.131 -12.010 6.143 1.00 84.94 146 SER A O 1
ATOM 1067 N N . GLY A 1 147 ? 1.971 -12.220 4.075 1.00 87.81 147 GLY A N 1
ATOM 1068 C CA . GLY A 1 147 ? 3.224 -12.821 4.512 1.00 87.81 147 GLY A CA 1
ATOM 1069 C C . GLY A 1 147 ? 4.283 -12.958 3.423 1.00 87.81 147 GLY A C 1
ATOM 1070 O O . GLY A 1 147 ? 4.019 -12.844 2.228 1.00 87.81 147 GLY A O 1
ATOM 1071 N N . VAL A 1 148 ? 5.510 -13.238 3.856 1.00 89.50 148 VAL A N 1
ATOM 1072 C CA . VAL A 1 148 ? 6.653 -13.491 2.974 1.00 89.50 148 VAL A CA 1
ATOM 1073 C C . VAL A 1 148 ? 7.243 -14.846 3.326 1.00 89.50 148 VAL A C 1
ATOM 1075 O O . VAL A 1 148 ? 7.623 -15.089 4.472 1.00 89.50 148 VAL A O 1
ATOM 1078 N N . GLU A 1 149 ? 7.335 -15.721 2.333 1.00 89.25 149 GLU A N 1
ATOM 1079 C CA . GLU A 1 149 ? 7.960 -17.030 2.450 1.00 89.25 149 GLU A CA 1
ATOM 1080 C C . GLU A 1 149 ? 9.266 -17.032 1.655 1.00 89.25 149 GLU A C 1
ATOM 1082 O O . GLU A 1 149 ? 9.291 -16.774 0.451 1.00 89.25 149 GLU A O 1
ATOM 1087 N N . ILE A 1 150 ? 10.371 -17.323 2.338 1.00 86.50 150 ILE A N 1
ATOM 1088 C CA . ILE A 1 150 ? 11.689 -17.397 1.714 1.00 86.50 150 ILE A CA 1
ATOM 1089 C C . ILE A 1 150 ? 12.150 -18.846 1.716 1.00 86.50 150 ILE A C 1
ATOM 1091 O O . ILE A 1 150 ? 12.406 -19.434 2.768 1.00 86.50 150 ILE A O 1
ATOM 1095 N N . VAL A 1 151 ? 12.326 -19.385 0.517 1.00 83.25 151 VAL A N 1
ATOM 1096 C CA . VAL A 1 151 ? 12.872 -20.715 0.280 1.00 83.25 151 VAL A CA 1
ATOM 1097 C C . VAL A 1 151 ? 14.382 -20.599 0.057 1.00 83.25 151 VAL A C 1
ATOM 1099 O O . VAL A 1 151 ? 14.857 -19.738 -0.688 1.00 83.25 151 VAL A O 1
ATOM 1102 N N . ALA A 1 152 ? 15.166 -21.459 0.709 1.00 68.12 152 ALA A N 1
ATOM 1103 C CA . ALA A 1 152 ? 16.589 -21.571 0.409 1.00 68.12 152 ALA A CA 1
ATOM 1104 C C . ALA A 1 152 ? 16.762 -22.210 -0.973 1.00 68.12 152 ALA A C 1
ATOM 1106 O O . ALA A 1 152 ? 16.175 -23.257 -1.251 1.00 68.12 152 ALA A O 1
ATOM 1107 N N . GLU A 1 153 ? 17.570 -21.602 -1.840 1.00 61.78 153 GLU A N 1
ATOM 1108 C CA . GLU A 1 153 ? 17.887 -22.210 -3.128 1.00 61.78 153 GLU A CA 1
ATOM 1109 C C . GLU A 1 153 ? 18.699 -23.497 -2.890 1.00 61.78 153 GLU A C 1
ATOM 1111 O O . GLU A 1 153 ? 19.843 -23.460 -2.428 1.00 61.78 153 GLU A O 1
ATOM 1116 N N . ALA A 1 154 ? 18.090 -24.657 -3.156 1.00 45.16 154 ALA A N 1
ATOM 1117 C CA . ALA A 1 154 ? 18.789 -25.933 -3.126 1.00 45.16 154 ALA A CA 1
ATOM 1118 C C . ALA A 1 154 ? 19.768 -25.963 -4.303 1.00 45.16 154 ALA A C 1
ATOM 1120 O O . ALA A 1 154 ? 19.378 -26.204 -5.444 1.00 45.16 154 ALA A O 1
ATOM 1121 N N . VAL A 1 155 ? 21.049 -25.705 -4.039 1.00 47.28 155 VAL A N 1
ATOM 1122 C CA . VAL A 1 155 ? 22.102 -25.966 -5.024 1.00 47.28 155 VAL A CA 1
ATOM 1123 C C . VAL A 1 155 ? 22.061 -27.470 -5.318 1.00 47.28 155 VAL A C 1
ATOM 1125 O O . VAL A 1 155 ? 22.228 -28.248 -4.372 1.00 47.28 155 VAL A O 1
ATOM 1128 N N . PRO A 1 156 ? 21.807 -27.918 -6.564 1.00 40.72 156 PRO A N 1
ATOM 1129 C CA . PRO A 1 156 ? 21.811 -29.341 -6.864 1.00 40.72 156 PRO A CA 1
ATOM 1130 C C . PRO A 1 156 ? 23.176 -29.898 -6.467 1.00 40.72 156 PRO A C 1
ATOM 1132 O O . PRO A 1 156 ? 24.212 -29.347 -6.848 1.00 40.72 156 PRO A O 1
ATOM 1135 N N . ALA A 1 157 ? 23.164 -30.949 -5.642 1.00 48.91 157 ALA A N 1
ATOM 1136 C CA . ALA A 1 157 ? 24.370 -31.623 -5.198 1.00 48.91 157 ALA A CA 1
ATOM 1137 C C . ALA A 1 157 ? 25.175 -32.004 -6.443 1.00 48.91 157 ALA A C 1
ATOM 1139 O O . ALA A 1 157 ? 24.760 -32.859 -7.224 1.00 48.91 157 ALA A O 1
ATOM 1140 N N . LEU A 1 158 ? 26.301 -31.323 -6.660 1.00 47.94 158 LEU A N 1
ATOM 1141 C CA . LEU A 1 158 ? 27.260 -31.720 -7.676 1.00 47.94 158 LEU A CA 1
ATOM 1142 C C . LEU A 1 158 ? 27.667 -33.150 -7.328 1.00 47.94 158 LEU A C 1
ATOM 1144 O O . LEU A 1 158 ? 28.345 -33.369 -6.323 1.00 47.94 158 LEU A O 1
ATOM 1148 N N . TYR A 1 159 ? 27.210 -34.117 -8.124 1.00 51.44 159 TYR A N 1
ATOM 1149 C CA . TYR A 1 159 ? 27.662 -35.496 -8.033 1.00 51.44 159 TYR A CA 1
ATOM 1150 C C . TYR A 1 159 ? 29.174 -35.485 -8.253 1.00 51.44 159 TYR A C 1
ATOM 1152 O O . TYR A 1 159 ? 29.659 -35.364 -9.377 1.00 51.44 159 TYR A O 1
ATOM 1160 N N . GLN A 1 160 ? 29.924 -35.548 -7.153 1.00 56.09 160 GLN A N 1
ATOM 1161 C CA . GLN A 1 160 ? 31.358 -35.780 -7.162 1.00 56.09 160 GLN A CA 1
ATOM 1162 C C . GLN A 1 160 ? 31.551 -37.200 -7.682 1.00 56.09 160 GLN A C 1
ATOM 1164 O O . GLN A 1 160 ? 31.461 -38.171 -6.932 1.00 56.09 160 GLN A O 1
ATOM 1169 N N . ILE A 1 161 ? 31.747 -37.321 -8.993 1.00 56.75 161 ILE A N 1
ATOM 1170 C CA . ILE A 1 161 ? 32.164 -38.568 -9.622 1.00 56.75 161 ILE A CA 1
ATOM 1171 C C . ILE A 1 161 ? 33.606 -38.793 -9.165 1.00 56.75 161 ILE A C 1
ATOM 1173 O O . ILE A 1 161 ? 34.559 -38.308 -9.772 1.00 56.75 161 ILE A O 1
ATOM 1177 N N . GLY A 1 162 ? 33.758 -39.438 -8.010 1.00 52.50 162 GLY A N 1
ATOM 1178 C CA . GLY A 1 162 ? 35.050 -39.851 -7.496 1.00 52.50 162 GLY A CA 1
ATOM 1179 C C . GLY A 1 162 ? 35.682 -40.822 -8.483 1.00 52.50 162 GLY A C 1
ATOM 1180 O O . GLY A 1 162 ? 35.182 -41.928 -8.678 1.00 52.50 162 GLY A O 1
ATOM 1181 N N . MET A 1 163 ? 36.774 -40.395 -9.112 1.00 53.38 163 MET A N 1
ATOM 1182 C CA . MET A 1 163 ? 37.718 -41.280 -9.785 1.00 53.38 163 MET A CA 1
ATOM 1183 C C . MET A 1 163 ? 38.160 -42.362 -8.793 1.00 53.38 163 MET A C 1
ATOM 1185 O O . MET A 1 163 ? 38.825 -42.066 -7.800 1.00 53.38 163 MET A O 1
ATOM 1189 N N . GLY A 1 164 ? 37.757 -43.607 -9.052 1.00 49.78 164 GLY A N 1
ATOM 1190 C CA . GLY A 1 164 ? 38.265 -44.777 -8.341 1.00 49.78 164 GLY A CA 1
ATOM 1191 C C . GLY A 1 164 ? 39.776 -44.937 -8.566 1.00 49.78 164 GLY A C 1
ATOM 1192 O O . GLY A 1 164 ? 40.284 -44.527 -9.614 1.00 49.78 164 GLY A O 1
ATOM 1193 N N . PRO A 1 165 ? 40.518 -45.493 -7.594 1.00 55.34 165 PRO A N 1
ATOM 1194 C CA . PRO A 1 165 ? 41.970 -45.589 -7.678 1.00 55.34 165 PRO A CA 1
ATOM 1195 C C . PRO A 1 165 ? 42.401 -46.525 -8.824 1.00 55.34 165 PRO A C 1
ATOM 1197 O O . PRO A 1 165 ? 41.701 -47.501 -9.109 1.00 55.34 165 PRO A O 1
ATOM 1200 N N . PRO A 1 166 ? 43.548 -46.265 -9.482 1.00 54.59 166 PRO A N 1
ATOM 1201 C CA . PRO A 1 166 ? 44.044 -47.121 -10.552 1.00 54.59 166 PRO A CA 1
ATOM 1202 C C . PRO A 1 166 ? 44.447 -48.492 -9.992 1.00 54.59 166 PRO A C 1
ATOM 1204 O O . PRO A 1 166 ? 45.245 -48.585 -9.059 1.00 54.59 166 PRO A O 1
ATOM 1207 N N . GLY A 1 167 ? 43.882 -49.557 -10.566 1.00 49.94 167 GLY A N 1
ATOM 1208 C CA . GLY A 1 167 ? 44.254 -50.938 -10.263 1.00 49.94 167 GLY A CA 1
ATOM 1209 C C . GLY A 1 167 ? 45.718 -51.212 -10.617 1.00 49.94 167 GLY A C 1
ATOM 1210 O O . GLY A 1 167 ? 46.200 -50.803 -11.673 1.00 49.94 167 GLY A O 1
ATOM 1211 N N . ALA A 1 168 ? 46.426 -51.889 -9.715 1.00 50.19 168 ALA A N 1
ATOM 1212 C CA . ALA A 1 168 ? 47.798 -52.338 -9.923 1.00 50.19 168 ALA A CA 1
ATOM 1213 C C . ALA A 1 168 ? 47.865 -53.400 -11.040 1.00 50.19 168 ALA A C 1
ATOM 1215 O O . ALA A 1 168 ? 46.990 -54.267 -11.091 1.00 50.19 168 ALA A O 1
ATOM 1216 N N . PRO A 1 169 ? 48.887 -53.388 -11.915 1.00 53.62 169 PRO A N 1
ATOM 1217 C CA . PRO A 1 169 ? 49.072 -54.460 -12.882 1.00 53.62 169 PRO A CA 1
ATOM 1218 C C . PRO A 1 169 ? 49.630 -55.721 -12.205 1.00 53.62 169 PRO A C 1
ATOM 1220 O O . PRO A 1 169 ? 50.698 -55.704 -11.592 1.00 53.62 169 PRO A O 1
ATOM 1223 N N . GLU A 1 170 ? 48.884 -56.817 -12.347 1.00 50.53 170 GLU A N 1
ATOM 1224 C CA . GLU A 1 170 ? 49.308 -58.181 -12.040 1.00 50.53 170 GLU A CA 1
ATOM 1225 C C . GLU A 1 170 ? 50.518 -58.586 -12.894 1.00 50.53 170 GLU A C 1
ATOM 1227 O O . GLU A 1 170 ? 50.586 -58.322 -14.097 1.00 50.53 170 GLU A O 1
ATOM 1232 N N . GLY A 1 171 ? 51.479 -59.254 -12.255 1.00 45.16 171 GLY A N 1
ATOM 1233 C CA . GLY A 1 171 ? 52.654 -59.803 -12.913 1.00 45.16 171 GLY A CA 1
ATOM 1234 C C . GLY A 1 171 ? 52.326 -60.940 -13.880 1.00 45.16 171 GLY A C 1
ATOM 1235 O O . GLY A 1 171 ? 51.414 -61.737 -13.664 1.00 45.16 171 GLY A O 1
ATOM 1236 N N . ARG A 1 172 ? 53.160 -61.077 -14.913 1.00 39.53 172 ARG A N 1
ATOM 1237 C CA . ARG A 1 172 ? 53.373 -62.354 -15.595 1.00 39.53 172 ARG A CA 1
ATOM 1238 C C . ARG A 1 172 ? 54.859 -62.636 -15.734 1.00 39.53 172 ARG A C 1
ATOM 1240 O O . ARG A 1 172 ? 55.630 -61.793 -16.178 1.00 39.53 172 ARG A O 1
ATOM 1247 N N . ALA A 1 173 ? 55.188 -63.851 -15.320 1.00 45.00 173 ALA A N 1
ATOM 1248 C CA . ALA A 1 173 ? 56.451 -64.531 -15.495 1.00 45.00 173 ALA A CA 1
ATOM 1249 C C . ALA A 1 173 ? 56.864 -64.612 -16.971 1.00 45.00 173 ALA A C 1
ATOM 1251 O O . ALA A 1 173 ? 56.010 -64.821 -17.834 1.00 45.00 173 ALA A O 1
ATOM 1252 N N . SER A 1 174 ? 58.172 -64.561 -17.220 1.00 52.03 174 SER A N 1
ATOM 1253 C CA . SER A 1 174 ? 58.889 -65.701 -17.797 1.00 52.03 174 SER A CA 1
ATOM 1254 C C . SER A 1 174 ? 60.386 -65.598 -17.539 1.00 52.03 174 SER A C 1
ATOM 1256 O O . SER A 1 174 ? 60.878 -64.459 -17.387 1.00 52.03 174 SER A O 1
#

Nearest PDB structures (foldseek):
  3lno-assembly1_A  TM=7.357E-01  e=3.216E-01  Bacillus anthracis
  6he2-assembly1_A  TM=5.896E-01  e=2.702E-01  Aquincola tertiaricarbonis
  4tps-assembly1_B  TM=4.899E-01  e=4.056E-01  Bacillus subtilis subsp. subtilis str. 168
  5y4b-assembly1_A  TM=5.504E-01  e=7.245E-01  Saccharomyces cerevisiae S288C
  1u9d-assembly1_A  TM=5.128E-01  e=4.917E+00  Vibrio cholerae O1 biovar El Tor str. N16961

Organism: Amycolatopsis mediterranei (strain U-32) (NCBI:txid749927)

Radius of gyration: 26.26 Å; Cα contacts (8 Å, |Δi|>4): 143; chains: 1; bounding box: 74×88×44 Å